Protein AF-A0A7X7RGG4-F1 (afdb_monomer_lite)

Sequence (177 aa):
MDKAPSVPGIPAAAGPAEAGAVSAPPFPAIPRRHDVYRDVQARLGDWREVEQPVPEADTRGQAERCMGCGLPFCHAHGCPLGNLIPDTNRCLREGRWREALDLLLSTNNFPEFTGRICPAPCESSCVLGLVREPVTIRNHERAIIEHGFAQGWVQPRPPARRLPGRVAVIGSGPAGL

Foldseek 3Di:
DDDDDDDDDDDDDDDDDDDDDPPDPPADPPDDDAWDFDDPVVCVVDDDDGTDADDLVVLLVLLSRQPLDPDQQLQPPQDPQSQPQSVLSVCSNVVVLLVSLVSRVVRDVCLCVCLRPPPRSSQVRGPVVVPHRGRSSSSSSNSSVVVCVVVVVDDDDDDPDDDPDDDDFDDDPPVRD

Secondary structure (DSSP, 8-state):
---PPPPPPP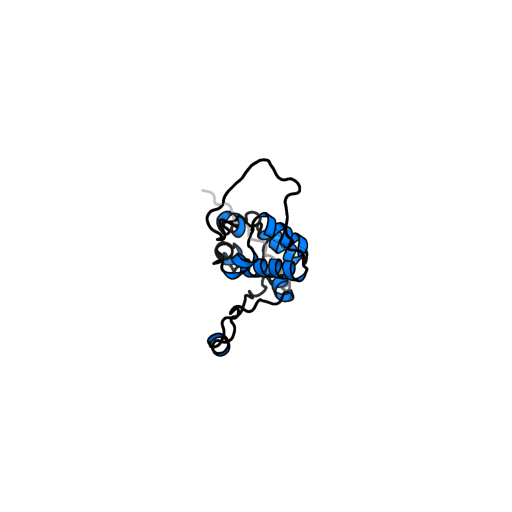PPP---------PPPSS--PPP---EEPPHHHHTS--S-SEEPPPHHHHHHHHTT----SS-HIIIII-TT---HHHHHHHHHTT-HHHHHHHHHTT-S-HHHHHHH---HHHHT-GGGGTS----HHHHHHHHHHHHHHTT-------SS--S--------STTT-

Structure (mmCIF, N/CA/C/O backbone):
data_AF-A0A7X7RGG4-F1
#
_entry.id   AF-A0A7X7RGG4-F1
#
loop_
_atom_site.group_PDB
_atom_site.id
_atom_site.type_symbol
_atom_site.label_atom_id
_atom_site.label_alt_id
_atom_site.label_comp_id
_atom_site.label_asym_id
_atom_site.label_entity_id
_atom_site.label_seq_id
_atom_site.pdbx_PDB_ins_code
_atom_site.Cartn_x
_atom_site.Cartn_y
_atom_site.Cartn_z
_atom_site.occupancy
_atom_site.B_iso_or_equiv
_atom_site.auth_seq_id
_atom_site.auth_comp_id
_atom_site.auth_asym_id
_atom_site.auth_atom_id
_atom_site.pdbx_PDB_model_num
ATOM 1 N N . MET A 1 1 ? 75.999 12.488 6.590 1.00 45.28 1 MET A N 1
ATOM 2 C CA . MET A 1 1 ? 75.179 12.372 5.360 1.00 45.28 1 MET A CA 1
ATOM 3 C C . MET A 1 1 ? 75.445 10.972 4.857 1.00 45.28 1 MET A C 1
ATOM 5 O O . MET A 1 1 ? 76.283 10.788 3.990 1.00 45.28 1 MET A O 1
ATOM 9 N N . ASP A 1 2 ? 74.794 9.988 5.469 1.00 40.03 2 ASP A N 1
ATOM 10 C CA . ASP A 1 2 ? 75.128 8.581 5.263 1.00 40.03 2 ASP A CA 1
ATOM 11 C C . ASP A 1 2 ? 73.874 7.868 4.775 1.00 40.03 2 ASP A C 1
ATOM 13 O O . ASP A 1 2 ? 72.875 7.741 5.482 1.00 40.03 2 ASP A O 1
ATOM 17 N N . LYS A 1 3 ? 73.904 7.517 3.489 1.00 42.91 3 LYS A N 1
ATOM 18 C CA . LYS A 1 3 ? 72.836 6.835 2.762 1.00 42.91 3 LYS A CA 1
ATOM 19 C C . LYS A 1 3 ? 72.960 5.340 3.068 1.00 42.91 3 LYS A C 1
ATOM 21 O O . LYS A 1 3 ? 73.959 4.727 2.704 1.00 42.91 3 LYS A O 1
ATOM 26 N N . ALA A 1 4 ? 71.963 4.764 3.736 1.00 48.47 4 ALA A N 1
ATOM 27 C CA . ALA A 1 4 ? 71.877 3.320 3.935 1.00 48.47 4 ALA A CA 1
ATOM 28 C C . ALA A 1 4 ? 71.756 2.582 2.578 1.00 48.47 4 ALA A C 1
ATOM 30 O O . ALA A 1 4 ? 71.122 3.111 1.656 1.00 48.47 4 ALA A O 1
ATOM 31 N N . PRO A 1 5 ? 72.352 1.384 2.427 1.00 48.31 5 PRO A N 1
ATOM 32 C CA . PRO A 1 5 ? 72.308 0.624 1.184 1.00 48.31 5 PRO A CA 1
ATOM 33 C C . PRO A 1 5 ? 70.927 -0.011 0.962 1.00 48.31 5 PRO A C 1
ATOM 35 O O . PRO A 1 5 ? 70.244 -0.421 1.899 1.00 48.31 5 PRO A O 1
ATOM 38 N N . SER A 1 6 ? 70.521 -0.079 -0.305 1.00 49.50 6 SER A N 1
ATOM 39 C CA . SER A 1 6 ? 69.259 -0.670 -0.753 1.00 49.50 6 SER A CA 1
ATOM 40 C C . SER A 1 6 ? 69.356 -2.198 -0.781 1.00 49.50 6 SER A C 1
ATOM 42 O O . SER A 1 6 ? 70.299 -2.761 -1.333 1.00 49.50 6 SER A O 1
ATOM 44 N N . VAL A 1 7 ? 68.377 -2.873 -0.175 1.00 47.44 7 VAL A N 1
ATOM 45 C CA . VAL A 1 7 ? 68.259 -4.338 -0.207 1.00 47.44 7 VAL A CA 1
ATOM 46 C C . VAL A 1 7 ? 67.452 -4.738 -1.453 1.00 47.44 7 VAL A C 1
ATOM 48 O O . VAL A 1 7 ? 66.367 -4.189 -1.656 1.00 47.44 7 VAL A O 1
ATOM 51 N N . PRO A 1 8 ? 67.940 -5.664 -2.299 1.00 45.56 8 PRO A N 1
ATOM 52 C CA . PRO A 1 8 ? 67.208 -6.131 -3.474 1.00 45.56 8 PRO A CA 1
ATOM 53 C C . PRO A 1 8 ? 66.015 -7.018 -3.082 1.00 45.56 8 PRO A C 1
ATOM 55 O O . PRO A 1 8 ? 66.118 -7.882 -2.212 1.00 45.56 8 PRO A O 1
ATOM 58 N N . GLY A 1 9 ? 64.871 -6.777 -3.729 1.00 42.62 9 GLY A N 1
ATOM 59 C CA . GLY A 1 9 ? 63.602 -7.458 -3.469 1.00 42.62 9 GLY A CA 1
ATOM 60 C C . GLY A 1 9 ? 63.585 -8.923 -3.913 1.00 42.62 9 GLY A C 1
ATOM 61 O O . GLY A 1 9 ? 64.138 -9.287 -4.949 1.00 42.62 9 GLY A O 1
ATOM 62 N N . ILE A 1 10 ? 62.909 -9.755 -3.121 1.00 42.53 10 ILE A N 1
ATOM 63 C CA . ILE A 1 10 ? 62.609 -11.160 -3.423 1.00 42.53 10 ILE A CA 1
ATOM 64 C C . ILE A 1 10 ? 61.542 -11.199 -4.535 1.00 42.53 10 ILE A C 1
ATOM 66 O O . ILE A 1 10 ? 60.529 -10.505 -4.406 1.00 42.53 10 ILE A O 1
ATOM 70 N N . PRO A 1 11 ? 61.711 -11.984 -5.616 1.00 41.66 11 PRO A N 1
ATOM 71 C CA . PRO A 1 11 ? 60.698 -12.083 -6.657 1.00 41.66 11 PRO A CA 1
ATOM 72 C C . PRO A 1 11 ? 59.486 -12.865 -6.137 1.00 41.66 11 PRO A C 1
ATOM 74 O O . PRO A 1 11 ? 59.622 -13.965 -5.600 1.00 41.66 11 PRO A O 1
ATOM 77 N N . ALA A 1 12 ? 58.290 -12.300 -6.304 1.00 42.16 12 ALA A N 1
ATOM 78 C CA . ALA A 1 12 ? 57.042 -12.991 -6.009 1.00 42.16 12 ALA A CA 1
ATOM 79 C C . ALA A 1 12 ? 56.820 -14.116 -7.033 1.00 42.16 12 ALA A C 1
ATOM 81 O O . ALA A 1 12 ? 56.790 -13.876 -8.240 1.00 42.16 12 ALA A O 1
ATOM 82 N N . ALA A 1 13 ? 56.671 -15.347 -6.544 1.00 38.91 13 ALA A N 1
ATOM 83 C CA . ALA A 1 13 ? 56.277 -16.489 -7.3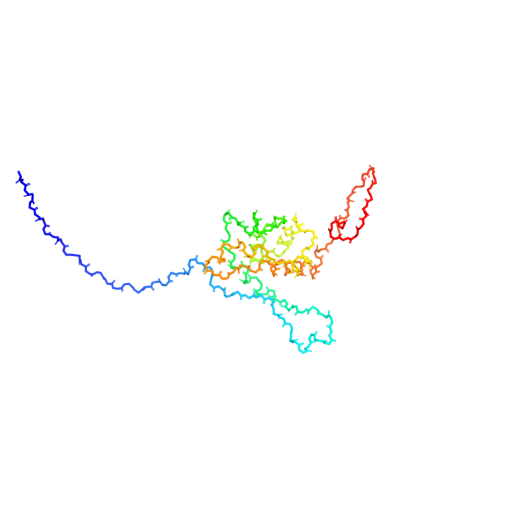55 1.00 38.91 13 ALA A CA 1
ATOM 84 C C . ALA A 1 13 ? 54.842 -16.296 -7.873 1.00 38.91 13 ALA A C 1
ATOM 86 O O . ALA A 1 13 ? 53.929 -15.996 -7.104 1.00 38.91 13 ALA A O 1
ATOM 87 N N . ALA A 1 14 ? 54.648 -16.478 -9.179 1.00 41.28 14 ALA A N 1
ATOM 88 C CA . ALA A 1 14 ? 53.334 -16.482 -9.807 1.00 41.28 14 ALA A CA 1
ATOM 89 C C . ALA A 1 14 ? 52.549 -17.735 -9.375 1.00 41.28 14 ALA A C 1
ATOM 91 O O . ALA A 1 14 ? 52.935 -18.858 -9.702 1.00 41.28 14 ALA A O 1
ATOM 92 N N . GLY A 1 15 ? 51.463 -17.530 -8.626 1.00 36.69 15 GLY A N 1
ATOM 93 C CA . GLY A 1 15 ? 50.464 -18.557 -8.322 1.00 36.69 15 GLY A CA 1
ATOM 94 C C . GLY A 1 15 ? 49.488 -18.765 -9.490 1.00 36.69 15 GLY A C 1
ATOM 95 O O . GLY A 1 15 ? 49.320 -17.860 -10.311 1.00 36.69 15 GLY A O 1
ATOM 96 N N . PRO A 1 16 ? 48.866 -19.951 -9.599 1.00 38.19 16 PRO A N 1
ATOM 97 C CA . PRO A 1 16 ? 48.047 -20.323 -10.745 1.00 38.19 16 PRO A CA 1
ATOM 98 C C . PRO A 1 16 ? 46.745 -19.515 -10.786 1.00 38.19 16 PRO A C 1
ATOM 100 O O . PRO A 1 16 ? 46.188 -19.148 -9.754 1.00 38.19 16 PRO A O 1
ATOM 103 N N . ALA A 1 17 ? 46.268 -19.249 -12.001 1.00 48.03 17 ALA A N 1
ATOM 104 C CA . ALA A 1 17 ? 45.019 -18.551 -12.266 1.00 48.03 17 ALA A CA 1
ATOM 105 C C . ALA A 1 17 ? 43.828 -19.308 -11.654 1.00 48.03 17 ALA A C 1
ATOM 107 O O . ALA A 1 17 ? 43.420 -20.353 -12.163 1.00 48.03 17 ALA A O 1
ATOM 108 N N . GLU A 1 18 ? 43.260 -18.771 -10.575 1.00 36.91 18 GLU A N 1
ATOM 109 C CA . GLU A 1 18 ? 41.979 -19.235 -10.054 1.00 36.91 18 GLU A CA 1
ATOM 110 C C . GLU A 1 18 ? 40.853 -18.705 -10.945 1.00 36.91 18 GLU A C 1
ATOM 112 O O . GLU A 1 18 ? 40.712 -17.502 -11.178 1.00 36.91 18 GLU A O 1
ATOM 117 N N . ALA A 1 19 ? 40.063 -19.634 -11.481 1.00 40.78 19 ALA A N 1
ATOM 118 C CA . ALA A 1 19 ? 38.840 -19.345 -12.205 1.00 40.78 19 ALA A CA 1
ATOM 119 C C . ALA A 1 19 ? 37.926 -18.483 -11.322 1.00 40.78 19 ALA A C 1
ATOM 121 O O . ALA A 1 19 ? 37.485 -18.916 -10.258 1.00 40.78 19 ALA A O 1
ATOM 122 N N . GLY A 1 20 ? 37.679 -17.247 -11.761 1.00 34.94 20 GLY A N 1
ATOM 123 C CA . GLY A 1 20 ? 36.928 -16.251 -11.010 1.00 34.94 20 GLY A CA 1
ATOM 124 C C . GLY A 1 20 ? 35.544 -16.758 -10.619 1.00 34.94 20 GLY A C 1
ATOM 125 O O . GLY A 1 20 ? 34.665 -16.921 -11.465 1.00 34.94 20 GLY A O 1
ATOM 126 N N . ALA A 1 21 ? 35.343 -16.960 -9.319 1.00 44.72 21 ALA A N 1
ATOM 127 C CA . ALA A 1 21 ? 34.019 -17.020 -8.735 1.00 44.72 21 ALA A CA 1
ATOM 128 C C . ALA A 1 21 ? 33.321 -15.691 -9.045 1.00 44.72 21 ALA A C 1
ATOM 130 O O . ALA A 1 21 ? 33.711 -14.640 -8.533 1.00 44.72 21 ALA A O 1
ATOM 131 N N . VAL A 1 22 ? 32.306 -15.716 -9.909 1.00 47.69 22 VAL A N 1
ATOM 132 C CA . VAL A 1 22 ? 31.427 -14.562 -10.097 1.00 47.69 22 VAL A CA 1
ATOM 133 C C . VAL A 1 22 ? 30.660 -14.399 -8.789 1.00 47.69 22 VAL A C 1
ATOM 135 O O . VAL A 1 22 ? 29.683 -15.102 -8.536 1.00 47.69 22 VAL A O 1
ATOM 138 N N . SER A 1 23 ? 31.159 -13.524 -7.916 1.00 51.56 23 SER A N 1
ATOM 139 C CA . SER A 1 23 ? 30.492 -13.157 -6.672 1.00 51.56 23 SER A CA 1
ATOM 140 C C . SER A 1 23 ? 29.061 -12.741 -6.996 1.00 51.56 23 SER A C 1
ATOM 142 O O . SER A 1 23 ? 28.858 -11.895 -7.874 1.00 51.56 23 SER A O 1
ATOM 144 N N . ALA A 1 24 ? 28.081 -13.324 -6.300 1.00 52.19 24 ALA A N 1
ATOM 145 C CA . ALA A 1 24 ? 26.694 -12.889 -6.390 1.00 52.19 24 ALA A CA 1
ATOM 146 C C . ALA A 1 24 ? 26.634 -11.353 -6.278 1.00 52.19 24 ALA A C 1
ATOM 148 O O . ALA A 1 24 ? 27.380 -10.774 -5.480 1.00 52.19 24 ALA A O 1
ATOM 149 N N . PRO A 1 25 ? 25.813 -10.676 -7.099 1.00 56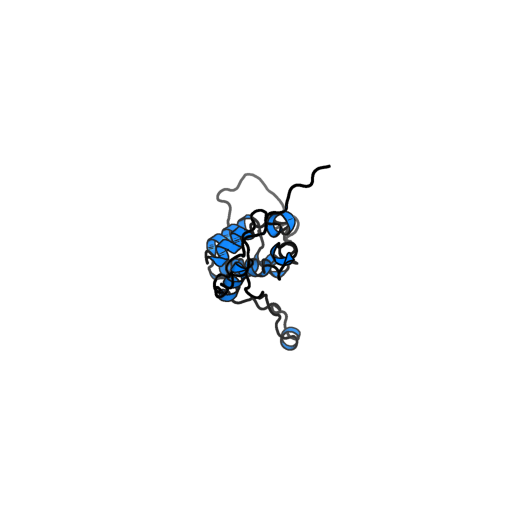.31 25 PRO A N 1
ATOM 150 C CA . PRO A 1 25 ? 25.807 -9.225 -7.128 1.00 56.31 25 PRO A CA 1
ATOM 151 C C . PRO A 1 25 ? 25.492 -8.684 -5.726 1.00 56.31 25 PRO A C 1
ATOM 153 O O . PRO A 1 25 ? 24.619 -9.229 -5.049 1.00 56.31 25 PRO A O 1
ATOM 156 N N . PRO A 1 26 ? 26.144 -7.591 -5.291 1.00 67.00 26 PRO A N 1
ATOM 157 C CA . PRO A 1 26 ? 25.953 -7.027 -3.951 1.00 67.00 26 PRO A CA 1
ATOM 158 C C . PRO A 1 26 ? 24.521 -6.526 -3.701 1.00 67.00 26 PRO A C 1
ATOM 160 O O . PRO A 1 26 ? 24.162 -6.210 -2.571 1.00 67.00 26 PRO A O 1
ATOM 163 N N . PHE A 1 27 ? 23.697 -6.464 -4.753 1.00 72.88 27 PHE A N 1
ATOM 164 C CA . PHE A 1 27 ? 22.314 -6.011 -4.724 1.00 72.88 27 PHE A CA 1
ATOM 165 C C . PHE A 1 27 ? 21.414 -6.967 -5.515 1.00 72.88 27 PHE A C 1
ATOM 167 O O . PHE A 1 27 ? 21.875 -7.541 -6.509 1.00 72.88 27 PHE A O 1
ATOM 174 N N . PRO A 1 28 ? 20.121 -7.081 -5.153 1.00 78.19 28 PRO A N 1
ATOM 175 C CA . PRO A 1 28 ? 19.157 -7.879 -5.903 1.00 78.19 28 PRO A CA 1
ATOM 176 C C . PRO A 1 28 ? 19.139 -7.515 -7.395 1.00 78.19 28 PRO A C 1
ATOM 178 O O . PRO A 1 28 ? 19.019 -6.345 -7.766 1.00 78.19 28 PRO A O 1
ATOM 181 N N . ALA A 1 29 ? 19.258 -8.528 -8.257 1.00 81.44 29 ALA A N 1
ATOM 182 C CA . ALA A 1 29 ? 19.338 -8.367 -9.714 1.00 81.44 29 ALA A CA 1
ATOM 183 C C . ALA A 1 29 ? 18.017 -8.660 -10.450 1.00 81.44 29 ALA A C 1
ATOM 185 O O . ALA A 1 29 ? 17.965 -8.592 -11.675 1.00 81.44 29 ALA A O 1
ATOM 186 N N . ILE A 1 30 ? 16.950 -8.977 -9.714 1.00 89.50 30 ILE A N 1
ATOM 187 C CA . ILE A 1 30 ? 15.624 -9.298 -10.258 1.00 89.50 30 ILE A CA 1
ATOM 188 C C . ILE A 1 30 ? 15.099 -8.078 -11.026 1.00 89.50 30 ILE A C 1
ATOM 190 O O . ILE A 1 30 ? 14.994 -7.027 -10.404 1.00 89.50 30 ILE A O 1
ATOM 194 N N . PRO A 1 31 ? 14.761 -8.153 -12.325 1.00 91.69 31 PRO A N 1
ATOM 195 C CA . PRO A 1 31 ? 14.223 -7.006 -13.058 1.00 91.69 31 PRO A CA 1
ATOM 196 C C . PRO A 1 31 ? 12.940 -6.461 -12.418 1.00 91.69 31 PRO A C 1
ATOM 198 O O . PRO A 1 31 ? 12.100 -7.242 -11.954 1.00 91.69 31 PRO A O 1
ATOM 201 N N . ARG A 1 32 ? 12.776 -5.131 -12.390 1.00 94.00 32 ARG A N 1
ATOM 202 C CA . ARG A 1 32 ? 11.560 -4.513 -11.849 1.00 94.00 32 ARG A CA 1
ATOM 203 C C . ARG A 1 32 ? 10.379 -4.841 -12.757 1.00 94.00 32 ARG A C 1
ATOM 205 O O . ARG A 1 32 ? 10.429 -4.609 -13.962 1.00 94.00 32 ARG A O 1
ATOM 212 N N . ARG A 1 33 ? 9.301 -5.352 -12.172 1.00 93.12 33 ARG A N 1
ATOM 213 C CA . ARG A 1 33 ? 8.007 -5.536 -12.836 1.00 93.12 33 ARG A CA 1
ATOM 214 C C . ARG A 1 33 ? 6.955 -4.775 -12.056 1.00 93.12 33 ARG A C 1
ATOM 216 O O . ARG A 1 33 ? 6.869 -4.920 -10.845 1.00 93.12 33 ARG A O 1
ATOM 223 N N . HIS A 1 34 ? 6.181 -3.971 -12.762 1.00 90.38 34 HIS A N 1
ATOM 224 C CA . HIS A 1 34 ? 5.090 -3.178 -12.218 1.00 90.38 34 HIS A CA 1
ATOM 225 C C . HIS A 1 34 ? 3.868 -3.356 -13.114 1.00 90.38 34 HIS A C 1
ATOM 227 O O . HIS A 1 34 ? 3.945 -4.009 -14.158 1.00 90.38 34 HIS A O 1
ATOM 233 N N . ASP A 1 35 ? 2.748 -2.795 -12.684 1.00 91.00 35 ASP A N 1
ATOM 234 C CA . ASP A 1 35 ? 1.506 -2.882 -13.440 1.00 91.00 35 ASP A CA 1
ATOM 235 C C . ASP A 1 35 ? 1.656 -2.325 -14.841 1.00 91.00 35 ASP A C 1
ATOM 237 O O . ASP A 1 35 ? 2.282 -1.287 -15.060 1.00 91.00 35 ASP A O 1
ATOM 241 N N . VAL A 1 36 ? 1.009 -3.000 -15.778 1.00 93.12 36 VAL A N 1
ATOM 242 C CA . VAL A 1 36 ? 0.953 -2.569 -17.168 1.00 93.12 36 VAL A CA 1
ATOM 243 C C . VAL A 1 36 ? -0.419 -1.998 -17.458 1.00 93.12 36 VAL A C 1
ATOM 245 O O . VAL A 1 36 ? -1.425 -2.433 -16.904 1.00 93.12 36 VAL A O 1
ATOM 248 N N . TYR A 1 37 ? -0.490 -1.003 -18.327 1.00 95.12 37 TYR A N 1
ATOM 249 C CA . TYR A 1 37 ? -1.778 -0.436 -18.697 1.00 95.12 37 TYR A CA 1
ATOM 250 C C . TYR A 1 37 ? -2.486 -1.324 -19.721 1.00 95.12 37 TYR A C 1
ATOM 252 O O . TYR A 1 37 ? -1.854 -1.900 -20.606 1.00 95.12 37 TYR A O 1
ATOM 260 N N . ARG A 1 38 ? -3.820 -1.403 -19.627 1.00 95.19 38 ARG A N 1
ATOM 261 C CA . ARG A 1 38 ? -4.665 -1.930 -20.706 1.00 95.19 38 ARG A CA 1
ATOM 262 C C . ARG A 1 38 ? -4.397 -1.179 -22.010 1.00 95.19 38 ARG A C 1
ATOM 264 O O . ARG A 1 38 ? -4.069 0.010 -21.994 1.00 95.19 38 ARG A O 1
ATOM 271 N N . ASP A 1 39 ? -4.578 -1.895 -23.120 1.00 95.38 39 ASP A N 1
ATOM 272 C CA . ASP A 1 39 ? -4.450 -1.341 -24.465 1.00 95.38 39 ASP A CA 1
ATOM 273 C C . ASP A 1 39 ? -5.275 -0.054 -24.617 1.00 95.38 39 ASP A C 1
ATOM 275 O O . ASP A 1 39 ? -6.386 0.066 -24.088 1.00 95.38 39 ASP A O 1
ATOM 279 N N . VAL A 1 40 ? -4.712 0.919 -25.337 1.00 96.25 40 VAL A N 1
ATOM 280 C CA . VAL A 1 40 ? -5.318 2.244 -25.481 1.00 96.25 40 VAL A CA 1
ATOM 281 C C . VAL A 1 40 ? -6.681 2.150 -26.160 1.00 96.25 40 VAL A C 1
ATOM 283 O O . VAL A 1 40 ? -7.619 2.778 -25.683 1.00 96.25 40 VAL A O 1
ATOM 286 N N . GLN A 1 41 ? -6.821 1.354 -27.222 1.00 96.75 41 GLN A N 1
ATOM 287 C CA . GLN A 1 41 ? -8.093 1.227 -27.936 1.00 96.75 41 GLN A CA 1
ATOM 288 C C . GLN A 1 41 ? -9.142 0.532 -27.068 1.00 96.75 41 GLN A C 1
ATOM 290 O O . GLN A 1 41 ? -10.298 0.950 -27.044 1.00 96.75 41 GLN A O 1
ATOM 295 N N . ALA A 1 42 ? -8.730 -0.467 -26.284 1.00 92.94 42 ALA A N 1
ATOM 296 C CA . ALA A 1 42 ? -9.625 -1.157 -25.360 1.00 92.94 42 ALA A CA 1
ATOM 297 C C . ALA A 1 42 ? -10.156 -0.246 -24.235 1.00 92.94 42 ALA A C 1
ATOM 299 O O . ALA A 1 42 ? -11.314 -0.372 -23.847 1.00 92.94 42 ALA A O 1
ATOM 300 N N . ARG A 1 43 ? -9.338 0.681 -23.710 1.00 95.69 43 ARG A N 1
ATOM 301 C CA . ARG A 1 43 ? -9.719 1.551 -22.575 1.00 95.69 43 ARG A CA 1
ATOM 302 C C . ARG A 1 43 ? -10.437 2.849 -22.963 1.00 95.69 43 ARG A C 1
ATOM 304 O O . ARG A 1 43 ? -10.841 3.587 -22.075 1.00 95.69 43 ARG A O 1
ATOM 311 N N . LEU A 1 44 ? -10.585 3.154 -24.256 1.00 96.69 44 LEU A N 1
ATOM 312 C CA . LEU A 1 44 ? -11.336 4.335 -24.715 1.00 96.69 44 LEU A CA 1
ATOM 313 C C . LEU A 1 44 ? -12.860 4.132 -24.670 1.00 96.69 44 LEU A C 1
ATOM 315 O O . LEU A 1 44 ? -13.602 5.110 -24.659 1.00 96.69 44 LEU A O 1
ATOM 319 N N . GLY A 1 45 ? -13.326 2.880 -24.660 1.00 95.81 45 GLY A N 1
ATOM 320 C CA . GLY A 1 45 ? -14.751 2.537 -24.704 1.00 95.81 45 GLY A CA 1
ATOM 321 C C . GLY A 1 45 ? -15.382 2.180 -23.356 1.00 95.81 45 GLY A C 1
ATOM 322 O O . GLY A 1 45 ? -16.569 1.860 -23.321 1.00 95.81 45 GLY A O 1
ATOM 323 N N . ASP A 1 46 ? -14.621 2.183 -22.258 1.00 96.69 46 ASP A N 1
ATOM 324 C CA . ASP A 1 46 ? -15.115 1.809 -20.931 1.00 96.69 46 ASP A CA 1
ATOM 325 C C . ASP A 1 46 ? -14.424 2.593 -19.798 1.00 96.69 46 ASP A C 1
ATOM 327 O O . ASP A 1 46 ? -13.454 3.313 -20.018 1.00 96.69 46 ASP A O 1
ATOM 331 N N . TRP A 1 47 ? -14.937 2.441 -18.573 1.00 95.88 47 TRP A N 1
ATOM 332 C CA . TRP A 1 47 ? -14.400 3.066 -17.353 1.00 95.88 47 TRP A CA 1
ATOM 333 C C . TRP A 1 47 ? -13.789 2.050 -16.378 1.00 95.88 47 TRP A C 1
ATOM 335 O O . TRP A 1 47 ? -13.718 2.295 -15.175 1.00 95.88 47 TRP A O 1
ATOM 345 N N . ARG A 1 48 ? -13.409 0.864 -16.863 1.00 95.56 48 ARG A N 1
ATOM 346 C CA . ARG A 1 48 ? -12.793 -0.173 -16.024 1.00 95.56 48 ARG A CA 1
ATOM 347 C C . ARG A 1 48 ? -11.362 0.225 -15.664 1.00 95.56 48 ARG A C 1
ATOM 349 O O . ARG A 1 48 ? -10.728 1.014 -16.368 1.00 95.56 48 ARG A O 1
ATOM 356 N N . GLU A 1 49 ? -10.833 -0.366 -14.595 1.00 94.12 49 GLU A N 1
ATOM 357 C CA . GLU A 1 49 ? -9.468 -0.102 -14.128 1.00 94.12 49 GLU A CA 1
ATOM 358 C C . GLU A 1 49 ? -8.450 -0.242 -15.272 1.00 94.12 49 GLU A C 1
ATOM 360 O O . GLU A 1 49 ? -8.491 -1.181 -16.071 1.00 94.12 49 GLU A O 1
ATOM 365 N N . VAL A 1 50 ? -7.586 0.762 -15.417 1.00 95.44 50 VAL A N 1
ATOM 366 C CA . VAL A 1 50 ? -6.619 0.843 -16.521 1.00 95.44 50 VAL A CA 1
ATOM 367 C C . VAL A 1 50 ? -5.359 0.047 -16.203 1.00 95.44 50 VAL A C 1
ATOM 369 O O . VAL A 1 50 ? -4.776 -0.544 -17.109 1.00 95.44 50 VAL A O 1
ATOM 372 N N . GLU A 1 51 ? -4.945 0.032 -14.938 1.00 93.31 51 GLU A N 1
ATOM 373 C CA . GLU A 1 51 ? -3.806 -0.749 -14.466 1.00 93.31 51 GLU A CA 1
ATOM 374 C C . GLU A 1 51 ? -4.168 -2.233 -14.411 1.00 93.31 51 GLU A C 1
ATOM 376 O O . GLU A 1 51 ? -5.175 -2.620 -13.824 1.00 93.31 51 GLU A O 1
ATOM 381 N N . GLN A 1 52 ? -3.336 -3.070 -15.022 1.00 91.50 52 GLN A N 1
ATOM 382 C CA . GLN A 1 52 ? -3.400 -4.514 -14.872 1.00 91.50 52 GLN A CA 1
ATOM 383 C C . GLN A 1 52 ? -2.394 -4.931 -13.800 1.00 91.50 52 GLN A C 1
ATOM 385 O O . GLN A 1 52 ? -1.193 -4.690 -13.982 1.00 91.50 52 GLN A O 1
ATOM 390 N N . PRO A 1 53 ? -2.855 -5.542 -12.695 1.00 88.69 53 PRO A N 1
ATOM 391 C CA . PRO A 1 53 ? -1.974 -5.943 -11.618 1.00 88.69 53 PRO A CA 1
ATOM 392 C C . PRO A 1 53 ? -0.967 -6.999 -12.064 1.00 88.69 53 PRO A C 1
ATOM 394 O O . PRO A 1 53 ? -1.305 -7.943 -12.779 1.00 88.69 53 PRO A O 1
ATOM 397 N N . VAL A 1 54 ? 0.267 -6.868 -11.575 1.00 86.75 54 VAL A N 1
ATOM 398 C CA . VAL A 1 54 ? 1.261 -7.945 -11.649 1.00 86.75 54 VAL A CA 1
ATOM 399 C C . VAL A 1 54 ? 0.701 -9.203 -10.958 1.00 86.75 54 VAL A C 1
ATOM 401 O O . VAL A 1 54 ? 0.200 -9.095 -9.833 1.00 86.75 54 VAL A O 1
ATOM 404 N N . PRO A 1 55 ? 0.779 -10.398 -11.580 1.00 85.06 55 PRO A N 1
ATOM 405 C CA . PRO A 1 55 ? 0.307 -11.637 -10.961 1.00 85.06 55 PRO A CA 1
ATOM 406 C C . PRO A 1 55 ? 0.940 -11.884 -9.584 1.00 85.06 55 PRO A C 1
ATOM 408 O O . PRO A 1 55 ? 2.109 -11.569 -9.370 1.00 85.06 55 PRO A O 1
ATOM 411 N N . GLU A 1 56 ? 0.210 -12.498 -8.646 1.00 78.62 56 GLU A N 1
ATOM 412 C CA . GLU A 1 56 ? 0.691 -12.705 -7.265 1.00 78.62 56 GLU A CA 1
ATOM 413 C C . GLU A 1 56 ? 2.056 -13.408 -7.179 1.00 78.62 56 GLU A C 1
ATOM 415 O O . GLU A 1 56 ? 2.902 -13.025 -6.367 1.00 78.62 56 GLU A O 1
ATOM 420 N N . ALA A 1 57 ? 2.285 -14.415 -8.030 1.00 76.19 57 ALA A N 1
ATOM 421 C CA . ALA A 1 57 ? 3.551 -15.145 -8.090 1.00 76.19 57 ALA A CA 1
ATOM 422 C C . ALA A 1 57 ? 4.733 -14.217 -8.418 1.00 76.19 57 ALA A C 1
ATOM 424 O O . ALA A 1 57 ? 5.786 -14.299 -7.783 1.00 76.19 57 ALA A O 1
ATOM 425 N N . ASP A 1 58 ? 4.526 -13.285 -9.346 1.00 85.06 58 ASP A N 1
ATOM 426 C CA . ASP A 1 58 ? 5.521 -12.290 -9.733 1.00 85.06 58 ASP A CA 1
ATOM 427 C C . ASP A 1 58 ? 5.685 -11.223 -8.640 1.00 85.06 58 ASP A C 1
ATOM 429 O O . ASP A 1 58 ? 6.804 -10.789 -8.368 1.00 85.06 58 ASP A O 1
ATOM 433 N N . THR A 1 59 ? 4.601 -10.845 -7.952 1.00 89.06 59 THR A N 1
ATOM 434 C CA . THR A 1 59 ? 4.628 -9.864 -6.853 1.00 89.06 59 THR A CA 1
ATOM 435 C C . THR A 1 59 ? 5.475 -10.338 -5.669 1.00 89.06 59 THR A C 1
ATOM 437 O O . THR A 1 59 ? 6.255 -9.560 -5.116 1.00 89.06 59 THR A O 1
ATOM 440 N N . ARG A 1 60 ? 5.414 -11.628 -5.312 1.00 91.88 60 ARG A N 1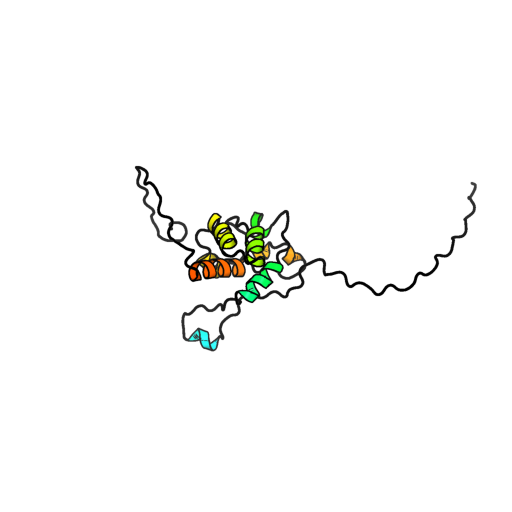
ATOM 441 C CA . ARG A 1 60 ? 6.319 -12.202 -4.298 1.00 91.88 60 ARG A CA 1
ATOM 442 C C . ARG A 1 60 ? 7.785 -12.128 -4.726 1.00 91.88 60 ARG A C 1
ATOM 444 O O . ARG A 1 60 ? 8.631 -11.762 -3.914 1.00 91.88 60 ARG A O 1
ATOM 451 N N . GLY A 1 61 ? 8.072 -12.406 -5.998 1.00 91.88 61 GLY A N 1
ATOM 452 C CA . GLY A 1 61 ? 9.412 -12.242 -6.565 1.00 91.88 61 GLY A CA 1
ATOM 453 C C . GLY A 1 61 ? 9.887 -10.784 -6.551 1.00 91.88 61 GLY A C 1
ATOM 454 O O . GLY A 1 61 ? 11.050 -10.510 -6.275 1.00 91.88 61 GLY A O 1
ATOM 455 N N . GLN A 1 62 ? 8.994 -9.813 -6.765 1.00 94.88 62 GLN A N 1
ATOM 456 C CA . GLN A 1 62 ? 9.348 -8.393 -6.648 1.00 94.88 62 GLN A CA 1
ATOM 457 C C . GLN A 1 62 ? 9.694 -7.986 -5.206 1.00 94.88 62 GLN A C 1
ATOM 459 O O . GLN A 1 62 ? 10.573 -7.142 -5.006 1.00 94.88 62 GLN A O 1
ATOM 464 N N . ALA A 1 63 ? 9.100 -8.624 -4.192 1.00 95.00 63 ALA A N 1
ATOM 465 C CA . ALA A 1 63 ? 9.434 -8.378 -2.788 1.00 95.00 63 ALA A CA 1
ATOM 466 C C . ALA A 1 63 ? 10.882 -8.761 -2.425 1.00 95.00 63 ALA A C 1
ATOM 468 O O . ALA A 1 63 ? 11.473 -8.135 -1.542 1.00 95.00 63 ALA A O 1
ATOM 469 N N . GLU A 1 64 ? 11.504 -9.699 -3.148 1.00 93.81 64 GLU A N 1
ATOM 470 C CA . GLU A 1 64 ? 12.923 -10.068 -2.989 1.00 93.81 64 GLU A CA 1
ATOM 471 C C . GLU A 1 64 ? 13.898 -8.946 -3.371 1.00 93.81 64 GLU A C 1
ATOM 473 O O . GLU A 1 64 ? 15.064 -8.974 -2.980 1.00 93.81 64 GLU A O 1
ATOM 478 N N . ARG A 1 65 ? 13.429 -7.913 -4.082 1.00 95.06 65 ARG A N 1
ATOM 479 C CA . ARG A 1 65 ? 14.225 -6.709 -4.361 1.00 95.06 65 ARG A CA 1
ATOM 480 C C . ARG A 1 65 ? 14.457 -5.871 -3.103 1.00 95.06 65 ARG A C 1
ATOM 482 O O . ARG A 1 65 ? 15.357 -5.033 -3.081 1.00 95.06 65 ARG A O 1
ATOM 489 N N . CYS A 1 66 ? 13.655 -6.058 -2.054 1.00 95.56 66 CYS A N 1
ATOM 490 C CA . CYS A 1 66 ? 13.836 -5.339 -0.802 1.00 95.56 66 CYS A CA 1
ATOM 491 C C . CYS A 1 66 ? 15.129 -5.779 -0.104 1.00 95.56 66 CYS A C 1
ATOM 493 O O . CYS A 1 66 ? 15.298 -6.942 0.245 1.00 95.56 66 CYS A O 1
ATOM 495 N N . MET A 1 67 ? 16.024 -4.823 0.155 1.00 93.75 67 MET A N 1
ATOM 496 C CA . MET A 1 67 ? 17.315 -5.080 0.808 1.00 93.75 67 MET A CA 1
ATOM 497 C C . MET A 1 67 ? 17.216 -5.245 2.334 1.00 93.75 67 MET A C 1
ATOM 499 O O . MET A 1 67 ? 18.234 -5.479 2.975 1.00 93.75 67 MET A O 1
ATOM 503 N N . GLY A 1 68 ? 16.031 -5.064 2.933 1.00 92.62 68 GLY A N 1
ATOM 504 C CA . GLY A 1 68 ? 15.867 -5.115 4.391 1.00 92.62 68 GLY A CA 1
ATOM 505 C C . GLY A 1 68 ? 16.723 -4.076 5.128 1.00 92.62 68 GLY A C 1
ATOM 506 O O . GLY A 1 68 ? 17.420 -4.415 6.078 1.00 92.62 68 GLY A O 1
ATOM 507 N N . CYS A 1 69 ? 16.728 -2.824 4.655 1.00 93.38 69 CYS A N 1
ATOM 508 C CA . CYS A 1 69 ? 17.581 -1.758 5.189 1.00 93.38 69 CYS A CA 1
ATOM 509 C C . CYS A 1 69 ? 17.389 -1.562 6.704 1.00 93.38 69 CYS A C 1
ATOM 511 O O . CYS A 1 69 ? 16.257 -1.409 7.156 1.00 93.38 69 CYS A O 1
ATOM 513 N N . GLY A 1 70 ? 18.489 -1.462 7.462 1.00 88.75 70 GLY A N 1
ATOM 514 C CA . GLY A 1 70 ? 18.441 -1.178 8.905 1.00 88.75 70 GLY A CA 1
ATOM 515 C C . GLY A 1 70 ? 17.927 0.228 9.248 1.00 88.75 70 GLY A C 1
ATOM 516 O O . GLY A 1 70 ? 17.256 0.404 10.257 1.00 88.75 70 GLY A O 1
ATOM 517 N N . LEU A 1 71 ? 18.183 1.216 8.380 1.00 88.94 71 LEU A N 1
ATOM 518 C CA . LEU A 1 71 ? 17.579 2.554 8.429 1.00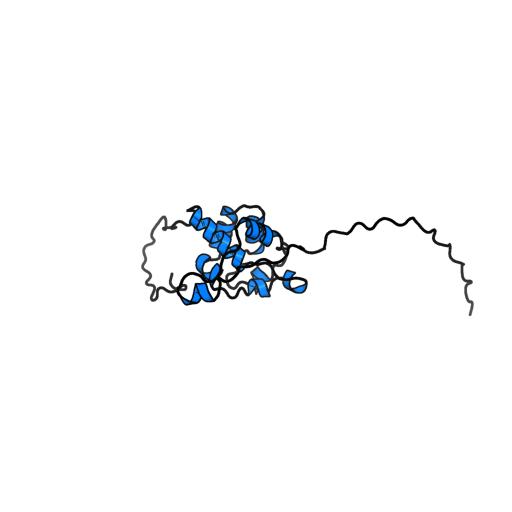 88.94 71 LEU A CA 1
ATOM 519 C C . LEU A 1 71 ? 16.741 2.777 7.157 1.00 88.94 71 LEU A C 1
ATOM 521 O O . LEU A 1 71 ? 17.256 3.264 6.146 1.00 88.94 71 LEU A O 1
ATOM 525 N N . PRO A 1 72 ? 15.467 2.348 7.145 1.00 93.75 72 PRO A N 1
ATOM 526 C CA . PRO A 1 72 ? 14.651 2.350 5.938 1.00 93.75 72 PRO A CA 1
ATOM 527 C C . PRO A 1 72 ? 14.070 3.738 5.632 1.00 93.75 72 PRO A C 1
ATOM 529 O O . PRO A 1 72 ? 13.020 4.119 6.149 1.00 93.75 72 PRO A O 1
ATOM 532 N N . PHE A 1 73 ? 14.702 4.469 4.708 1.00 96.31 73 PHE A N 1
ATOM 533 C CA . PHE A 1 73 ? 14.220 5.776 4.228 1.00 96.31 73 PHE A CA 1
ATOM 534 C C . PHE A 1 73 ? 12.800 5.724 3.649 1.00 96.31 73 PHE A C 1
ATOM 536 O O . PHE A 1 73 ? 12.031 6.666 3.823 1.00 96.31 73 PHE A O 1
ATOM 543 N N . CYS A 1 74 ? 12.419 4.615 3.008 1.00 96.75 74 CYS A N 1
ATOM 544 C CA . CYS A 1 74 ? 11.069 4.431 2.475 1.00 96.75 74 CYS A CA 1
ATOM 545 C C . CYS A 1 74 ? 9.983 4.501 3.563 1.00 96.75 74 CYS A C 1
ATOM 547 O O . CYS A 1 74 ? 8.928 5.074 3.312 1.00 96.75 74 CYS A O 1
ATOM 549 N N . HIS A 1 75 ? 10.254 3.967 4.757 1.00 93.94 75 HIS A N 1
ATOM 550 C CA . HIS A 1 75 ? 9.364 4.016 5.920 1.00 93.94 75 HIS A CA 1
ATOM 551 C C . HIS A 1 75 ? 9.486 5.354 6.659 1.00 93.94 75 HIS A C 1
ATOM 553 O O . HIS A 1 75 ? 8.481 6.014 6.887 1.00 93.94 75 HIS A O 1
ATOM 559 N N . ALA A 1 76 ? 10.714 5.766 6.992 1.00 91.50 76 ALA A N 1
ATOM 560 C CA . ALA A 1 76 ? 10.959 6.905 7.880 1.00 91.50 76 ALA A CA 1
ATOM 561 C C . ALA A 1 76 ? 10.715 8.277 7.225 1.00 91.50 76 ALA A C 1
ATOM 563 O O . ALA A 1 76 ? 10.377 9.237 7.912 1.00 91.50 76 ALA A O 1
ATOM 564 N N . HIS A 1 77 ? 10.909 8.382 5.907 1.00 93.31 77 HIS A N 1
ATOM 565 C CA . HIS A 1 77 ? 10.839 9.656 5.179 1.00 93.31 77 HIS A CA 1
ATOM 566 C C . HIS A 1 77 ? 9.983 9.597 3.914 1.00 93.31 77 HIS A C 1
ATOM 568 O O . HIS A 1 77 ? 9.489 10.622 3.456 1.00 93.31 77 HIS A O 1
ATOM 574 N N . GLY A 1 78 ? 9.832 8.416 3.316 1.00 96.69 78 GLY A N 1
ATOM 575 C CA . GLY A 1 78 ? 9.090 8.247 2.075 1.00 96.69 78 GLY A CA 1
ATOM 576 C C . GLY A 1 78 ? 7.584 8.133 2.279 1.00 96.69 78 GLY A C 1
ATOM 577 O O . GLY A 1 78 ? 6.827 8.756 1.547 1.00 96.69 78 GLY A O 1
ATOM 578 N N . CYS A 1 79 ? 7.132 7.333 3.244 1.00 97.50 79 CYS A N 1
ATOM 579 C CA . CYS A 1 79 ? 5.714 7.083 3.479 1.00 97.50 79 CYS A CA 1
ATOM 580 C C . CYS A 1 79 ? 5.146 8.056 4.527 1.00 97.50 79 CYS A C 1
ATOM 582 O O . CYS A 1 79 ? 5.543 7.968 5.688 1.00 97.50 79 CYS A O 1
ATOM 584 N N . PRO A 1 80 ? 4.164 8.912 4.184 1.00 96.56 80 PRO A N 1
ATOM 585 C CA . PRO A 1 80 ? 3.545 9.819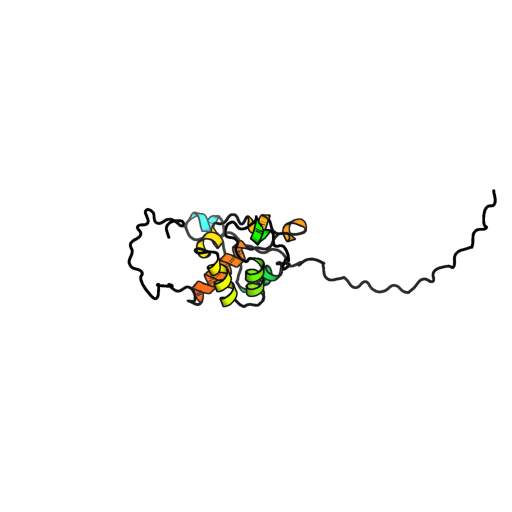 5.156 1.00 96.56 80 PRO A CA 1
ATOM 586 C C . PRO A 1 80 ? 2.808 9.109 6.301 1.00 96.56 80 PRO A C 1
ATOM 588 O O . PRO A 1 80 ? 2.628 9.693 7.363 1.00 96.56 80 PRO A O 1
ATOM 591 N N . LEU A 1 81 ? 2.385 7.859 6.087 1.00 96.00 81 LEU A N 1
ATOM 592 C CA . LEU A 1 81 ? 1.711 7.033 7.094 1.00 96.00 81 LEU A CA 1
ATOM 593 C C . LEU A 1 81 ? 2.691 6.293 8.014 1.00 96.00 81 LEU A C 1
ATOM 595 O O . LEU A 1 81 ? 2.273 5.692 8.997 1.00 96.00 81 LEU A O 1
ATOM 599 N N . GLY A 1 82 ? 3.988 6.286 7.687 1.00 95.19 82 GLY A N 1
ATOM 600 C CA . GLY A 1 82 ? 4.960 5.465 8.403 1.00 95.19 82 GLY A CA 1
ATOM 601 C C . GLY A 1 82 ? 4.695 3.963 8.252 1.00 95.19 82 GLY A C 1
ATOM 602 O O . GLY A 1 82 ? 4.933 3.203 9.188 1.00 95.19 82 GLY A O 1
ATOM 603 N N . ASN A 1 83 ? 4.206 3.505 7.090 1.00 96.94 83 ASN A N 1
ATOM 604 C CA . ASN A 1 83 ? 3.962 2.078 6.846 1.00 96.94 83 ASN A CA 1
ATOM 605 C C . ASN A 1 83 ? 5.241 1.261 7.071 1.00 96.94 83 ASN A C 1
ATOM 607 O O . ASN A 1 83 ? 6.313 1.644 6.593 1.00 96.94 83 ASN A O 1
ATOM 611 N N . LEU A 1 84 ? 5.140 0.116 7.751 1.00 96.75 84 LEU A N 1
ATOM 612 C CA . LEU A 1 84 ? 6.255 -0.793 8.074 1.00 96.75 84 LEU A CA 1
ATOM 613 C C . LEU A 1 84 ? 6.737 -1.571 6.832 1.00 96.75 84 LEU A C 1
ATOM 615 O O . LEU A 1 84 ? 6.625 -2.794 6.743 1.00 96.75 84 LEU A O 1
ATOM 619 N N . ILE A 1 85 ? 7.237 -0.846 5.827 1.00 97.69 85 ILE A N 1
ATOM 620 C CA . ILE A 1 85 ? 7.498 -1.351 4.472 1.00 97.69 85 ILE A CA 1
ATOM 621 C C . ILE A 1 85 ? 8.496 -2.521 4.446 1.00 97.69 85 ILE A C 1
ATOM 623 O O . ILE A 1 85 ? 8.185 -3.520 3.795 1.00 97.69 85 ILE A O 1
ATOM 627 N N . PRO A 1 86 ? 9.673 -2.470 5.108 1.00 97.19 86 PRO A N 1
ATOM 628 C CA . PRO A 1 86 ? 10.608 -3.597 5.074 1.00 97.19 86 PRO A CA 1
ATOM 629 C C . PRO A 1 86 ? 10.018 -4.878 5.672 1.00 97.19 86 PRO A C 1
ATOM 631 O O . PRO A 1 86 ? 10.180 -5.952 5.094 1.00 97.19 86 PRO A O 1
ATOM 634 N N . ASP A 1 87 ? 9.288 -4.768 6.784 1.00 97.38 87 ASP A N 1
ATOM 635 C CA . ASP A 1 87 ? 8.651 -5.908 7.449 1.00 97.38 87 ASP A CA 1
ATOM 636 C C . ASP A 1 87 ? 7.503 -6.488 6.628 1.00 97.38 87 ASP A C 1
ATOM 638 O O . ASP A 1 87 ? 7.407 -7.706 6.461 1.00 97.38 87 ASP A O 1
ATOM 642 N N . THR A 1 88 ? 6.688 -5.612 6.046 1.00 97.62 88 THR A N 1
ATOM 643 C CA . THR A 1 88 ? 5.592 -5.990 5.148 1.00 97.62 88 THR A CA 1
ATOM 644 C C . THR A 1 88 ? 6.135 -6.716 3.913 1.00 97.62 88 THR A C 1
ATOM 646 O O . THR A 1 88 ? 5.663 -7.800 3.568 1.00 97.62 88 THR A O 1
ATOM 649 N N . ASN A 1 89 ? 7.196 -6.187 3.290 1.00 97.12 89 ASN A N 1
ATOM 650 C CA . ASN A 1 89 ? 7.857 -6.815 2.142 1.00 97.12 89 ASN A CA 1
ATOM 651 C C . ASN A 1 89 ? 8.498 -8.161 2.502 1.00 97.12 89 ASN A C 1
ATOM 653 O O . ASN A 1 89 ? 8.438 -9.103 1.712 1.00 97.12 89 ASN A O 1
ATOM 657 N N . ARG A 1 90 ? 9.096 -8.276 3.693 1.00 97.25 90 ARG A N 1
ATOM 658 C CA . ARG A 1 90 ? 9.645 -9.542 4.189 1.00 97.25 90 ARG A CA 1
ATOM 659 C C . ARG A 1 90 ? 8.552 -10.604 4.311 1.00 97.25 90 ARG A C 1
ATOM 661 O O . ARG A 1 90 ? 8.734 -11.704 3.791 1.00 97.25 90 ARG A O 1
ATOM 668 N N . CYS A 1 91 ? 7.423 -10.262 4.933 1.00 97.88 91 CYS A N 1
ATOM 669 C CA . CYS A 1 91 ? 6.281 -11.168 5.063 1.00 97.88 91 CYS A CA 1
ATOM 670 C C . CYS A 1 91 ? 5.744 -11.589 3.689 1.00 97.88 91 CYS A C 1
ATOM 672 O O . CYS A 1 91 ? 5.530 -12.777 3.453 1.00 97.88 91 CYS A O 1
ATOM 674 N N . LEU A 1 92 ? 5.607 -10.641 2.756 1.00 96.50 92 LEU A N 1
ATOM 675 C CA . LEU A 1 92 ? 5.166 -10.908 1.385 1.00 96.50 92 LEU A CA 1
ATOM 676 C C . LEU A 1 92 ? 6.099 -11.886 0.651 1.00 96.50 92 LEU A C 1
ATOM 678 O O . LEU A 1 92 ? 5.643 -12.889 0.098 1.00 96.50 92 LEU A O 1
ATOM 682 N N . ARG A 1 93 ? 7.414 -11.646 0.695 1.00 94.75 93 ARG A N 1
ATOM 683 C CA . ARG A 1 93 ? 8.429 -12.537 0.108 1.00 94.75 93 ARG A CA 1
ATOM 684 C C . ARG A 1 93 ? 8.307 -13.964 0.652 1.00 94.75 93 ARG A C 1
ATOM 686 O O . ARG A 1 93 ? 8.266 -14.936 -0.104 1.00 94.75 93 ARG A O 1
ATOM 693 N N . GLU A 1 94 ? 8.176 -14.089 1.968 1.00 95.75 94 GLU A N 1
ATOM 694 C CA . GLU A 1 94 ? 8.054 -15.372 2.671 1.00 95.75 94 GLU A CA 1
ATOM 695 C C . GLU A 1 94 ? 6.679 -16.039 2.485 1.00 95.75 94 GLU A C 1
ATOM 697 O O . GLU A 1 94 ? 6.476 -17.160 2.939 1.00 95.75 94 GLU A O 1
ATOM 702 N N . GLY A 1 95 ? 5.736 -15.384 1.797 1.00 95.19 95 GLY A N 1
ATOM 703 C CA . GLY A 1 95 ? 4.382 -15.900 1.587 1.00 95.19 95 GLY A CA 1
ATOM 704 C C . GLY A 1 95 ? 3.495 -15.820 2.833 1.00 95.19 95 GLY A C 1
ATOM 705 O O . GLY A 1 95 ? 2.424 -16.422 2.865 1.00 95.19 95 GLY A O 1
ATOM 706 N N . ARG A 1 96 ? 3.904 -15.061 3.856 1.00 97.62 96 ARG A N 1
ATOM 707 C CA . ARG A 1 96 ? 3.136 -14.800 5.082 1.00 97.62 96 ARG A CA 1
ATOM 708 C C . ARG A 1 96 ? 2.099 -13.699 4.840 1.00 97.62 96 ARG A C 1
ATOM 710 O O . ARG A 1 96 ? 2.132 -12.643 5.465 1.00 97.62 96 ARG A O 1
ATOM 717 N N . TRP A 1 97 ? 1.179 -13.941 3.906 1.00 97.25 97 TRP A N 1
ATOM 718 C CA . TRP A 1 97 ? 0.197 -12.958 3.430 1.00 97.25 97 TRP A CA 1
ATOM 719 C C . TRP A 1 97 ? -0.669 -12.365 4.538 1.00 97.25 97 TRP A C 1
ATOM 721 O O . TRP A 1 97 ? -0.891 -11.158 4.564 1.00 97.25 97 TRP A O 1
ATOM 731 N N . ARG A 1 98 ? -1.137 -13.201 5.472 1.00 98.25 98 ARG A N 1
ATOM 732 C CA . ARG A 1 98 ? -1.981 -12.729 6.571 1.00 98.25 98 ARG A CA 1
ATOM 733 C C . ARG A 1 98 ? -1.238 -11.759 7.487 1.00 98.25 98 ARG A C 1
ATOM 735 O O . ARG A 1 98 ? -1.767 -10.708 7.817 1.00 98.25 98 ARG A O 1
ATOM 742 N N . GLU A 1 99 ? 0.001 -12.085 7.835 1.00 98.56 99 GLU A N 1
ATOM 743 C CA . GLU A 1 99 ? 0.849 -11.224 8.660 1.00 98.56 99 GLU A CA 1
ATOM 744 C C . GLU A 1 99 ? 1.230 -9.935 7.922 1.00 98.56 99 GLU A C 1
ATOM 746 O O . GLU A 1 99 ? 1.196 -8.859 8.511 1.00 98.56 99 GLU A O 1
ATOM 751 N N . ALA A 1 100 ? 1.508 -10.018 6.615 1.00 98.25 100 ALA A N 1
ATOM 752 C CA . ALA A 1 100 ? 1.735 -8.842 5.777 1.00 98.25 100 ALA A CA 1
ATOM 753 C C . ALA A 1 100 ? 0.517 -7.900 5.778 1.00 98.25 100 ALA A C 1
ATOM 755 O O . ALA A 1 100 ? 0.680 -6.687 5.892 1.00 98.25 100 ALA A O 1
ATOM 756 N N . LEU A 1 101 ? -0.697 -8.456 5.695 1.00 98.50 101 LEU A N 1
ATOM 757 C CA . LEU A 1 101 ? -1.942 -7.694 5.776 1.00 98.50 101 LEU A CA 1
ATOM 758 C C . LEU A 1 101 ? -2.133 -7.058 7.157 1.00 98.50 101 LEU A C 1
ATOM 760 O O . LEU A 1 101 ? -2.463 -5.877 7.237 1.00 98.50 101 LEU A O 1
ATOM 764 N N . ASP A 1 102 ? -1.917 -7.814 8.233 1.00 98.25 102 ASP A N 1
ATOM 765 C CA . ASP A 1 102 ? -2.063 -7.305 9.599 1.00 98.25 102 ASP A CA 1
ATOM 766 C C . ASP A 1 102 ? -1.060 -6.164 9.880 1.00 98.25 102 ASP A C 1
ATOM 768 O O . ASP A 1 102 ? -1.433 -5.153 10.478 1.00 98.25 102 ASP A O 1
ATOM 772 N N . LEU A 1 103 ? 0.181 -6.272 9.383 1.00 98.06 103 LEU A N 1
ATOM 773 C CA . LEU A 1 103 ? 1.178 -5.195 9.429 1.00 98.06 103 LEU A CA 1
ATOM 774 C C . LEU A 1 103 ? 0.743 -3.974 8.614 1.00 98.06 103 LEU A C 1
ATOM 776 O O . LEU A 1 103 ? 0.827 -2.850 9.109 1.00 98.06 103 LEU A O 1
ATOM 780 N N . LEU A 1 104 ? 0.248 -4.170 7.393 1.00 98.12 104 LEU A N 1
ATOM 781 C CA . LEU A 1 104 ? -0.213 -3.075 6.543 1.00 98.12 104 LEU A CA 1
ATOM 782 C C . LEU A 1 104 ? -1.387 -2.309 7.181 1.00 98.12 104 LEU A C 1
ATOM 784 O O . LEU A 1 104 ? -1.335 -1.086 7.313 1.00 98.12 104 LEU A O 1
ATOM 788 N N . LEU A 1 105 ? -2.400 -3.029 7.669 1.00 97.75 105 LEU A N 1
ATOM 789 C CA . LEU A 1 105 ? -3.583 -2.454 8.323 1.00 97.75 105 LEU A CA 1
ATOM 790 C C . LEU A 1 105 ? -3.298 -1.850 9.707 1.00 97.75 105 LEU A C 1
ATOM 792 O O . LEU A 1 105 ? -4.153 -1.165 10.265 1.00 97.75 105 LEU A O 1
ATOM 796 N N . SER A 1 106 ? -2.118 -2.094 10.285 1.00 97.12 106 SER A N 1
ATOM 797 C CA . SER A 1 106 ? -1.718 -1.474 11.556 1.00 97.12 106 SER A CA 1
ATOM 798 C C . SER A 1 106 ? -1.393 0.018 11.425 1.00 97.12 106 SER A C 1
ATOM 800 O O . SER A 1 106 ? -1.433 0.739 12.420 1.00 97.12 106 SER A O 1
ATOM 802 N N . THR A 1 107 ? -1.079 0.475 10.210 1.00 96.69 107 THR A N 1
ATOM 803 C CA . THR A 1 107 ? -0.639 1.853 9.920 1.00 96.69 107 THR A CA 1
ATOM 804 C C . THR A 1 107 ? -1.481 2.532 8.846 1.00 96.69 107 THR A C 1
ATOM 806 O O . THR A 1 107 ? -1.574 3.757 8.830 1.00 96.69 107 THR A O 1
ATOM 809 N N . ASN A 1 108 ? -2.139 1.757 7.981 1.00 97.50 108 ASN A N 1
ATOM 810 C CA . ASN A 1 108 ? -2.938 2.274 6.884 1.00 97.50 108 ASN A CA 1
ATOM 811 C C . ASN A 1 108 ? -4.385 1.776 6.959 1.00 97.50 108 ASN A C 1
ATOM 813 O O . ASN A 1 108 ? -4.644 0.576 6.893 1.00 97.50 108 ASN A O 1
ATOM 817 N N . ASN A 1 109 ? -5.332 2.708 7.049 1.00 96.25 109 ASN A N 1
ATOM 818 C CA . ASN A 1 109 ? -6.763 2.408 7.062 1.00 96.25 109 ASN A CA 1
ATOM 819 C C . ASN A 1 109 ? -7.320 2.023 5.684 1.00 96.25 109 ASN A C 1
ATOM 821 O O . ASN A 1 109 ? -8.339 1.343 5.627 1.00 96.25 109 ASN A O 1
ATOM 825 N N . PHE A 1 110 ? -6.667 2.466 4.604 1.00 97.25 110 PHE A N 1
ATOM 826 C CA . PHE A 1 110 ? -7.196 2.460 3.237 1.00 97.25 110 PHE A CA 1
ATOM 827 C C . PHE A 1 110 ? -6.191 1.936 2.186 1.00 97.25 110 PHE A C 1
ATOM 829 O O . PHE A 1 110 ? -6.027 2.569 1.132 1.00 97.25 110 PHE A O 1
ATOM 836 N N . PRO A 1 111 ? -5.497 0.802 2.424 1.00 97.31 111 PRO A N 1
ATOM 837 C CA . PRO A 1 111 ? -4.502 0.263 1.492 1.00 97.31 111 PRO A CA 1
ATOM 838 C C . PRO A 1 111 ? -5.054 -0.061 0.096 1.00 97.31 111 PRO A C 1
ATOM 840 O O . PRO A 1 111 ? -4.321 0.002 -0.889 1.00 97.31 111 PRO A O 1
ATOM 843 N N . GLU A 1 112 ? -6.346 -0.360 -0.029 1.00 95.88 112 GLU A N 1
ATOM 844 C CA . GLU A 1 112 ? -7.030 -0.583 -1.306 1.00 95.88 112 GLU A CA 1
ATOM 845 C C . GLU A 1 112 ? -7.079 0.675 -2.181 1.00 95.88 112 GLU A C 1
ATOM 847 O O . GLU A 1 112 ? -7.086 0.577 -3.412 1.00 95.88 112 GLU A O 1
ATOM 852 N N . PHE A 1 113 ? -7.067 1.853 -1.553 1.00 96.31 113 PHE A N 1
ATOM 853 C CA . PHE A 1 113 ? -7.036 3.138 -2.235 1.00 96.31 113 PHE A CA 1
ATOM 854 C C . PHE A 1 113 ? -5.600 3.591 -2.461 1.00 96.31 113 PHE A C 1
ATOM 856 O O . PHE A 1 113 ? -5.216 3.884 -3.593 1.00 96.31 113 PHE A O 1
ATOM 863 N N . THR A 1 114 ? -4.773 3.622 -1.415 1.00 97.06 114 THR A N 1
ATOM 864 C CA . THR A 1 114 ? -3.381 4.084 -1.520 1.00 97.06 114 THR A CA 1
ATOM 865 C C . THR A 1 114 ? -2.540 3.177 -2.420 1.00 97.06 114 THR A C 1
ATOM 867 O O . THR A 1 114 ? -1.763 3.696 -3.221 1.00 97.06 114 THR A O 1
ATOM 870 N N . GLY A 1 115 ? -2.787 1.865 -2.441 1.00 95.44 115 GLY A N 1
ATOM 871 C CA . GLY A 1 115 ? -2.188 0.932 -3.402 1.00 95.44 115 GLY A CA 1
ATOM 872 C C . GLY A 1 115 ? -2.537 1.220 -4.871 1.00 95.44 115 GLY A C 1
ATOM 873 O O . GLY A 1 115 ? -1.886 0.696 -5.771 1.00 95.44 115 GLY A O 1
ATOM 874 N N . ARG A 1 116 ? -3.530 2.076 -5.142 1.00 94.69 116 ARG A N 1
ATOM 875 C CA . ARG A 1 116 ? -3.935 2.493 -6.495 1.00 94.69 116 ARG A CA 1
ATOM 876 C C . ARG A 1 116 ? -3.540 3.925 -6.818 1.00 94.69 116 ARG A C 1
ATOM 878 O O . ARG A 1 116 ? -2.956 4.164 -7.866 1.00 94.69 116 ARG A O 1
ATOM 885 N N . ILE A 1 117 ? -3.821 4.876 -5.932 1.00 95.69 117 ILE A N 1
ATOM 886 C CA . ILE A 1 117 ? -3.710 6.309 -6.257 1.00 95.69 117 ILE A CA 1
ATOM 887 C C . ILE A 1 117 ? -2.457 6.984 -5.695 1.00 95.69 117 ILE A C 1
ATOM 889 O O . ILE A 1 117 ? -2.160 8.118 -6.067 1.00 95.69 117 ILE A O 1
ATOM 893 N N . CYS A 1 118 ? -1.737 6.338 -4.772 1.00 96.38 118 CYS A N 1
ATOM 894 C CA . CYS A 1 118 ? -0.567 6.950 -4.153 1.00 96.38 118 CYS A CA 1
ATOM 895 C C . CYS A 1 118 ? 0.525 7.202 -5.208 1.00 96.38 118 CYS A C 1
ATOM 897 O O . CYS A 1 118 ? 0.868 6.279 -5.949 1.00 96.38 118 CYS A O 1
ATOM 899 N N . PRO A 1 119 ? 1.161 8.390 -5.234 1.00 95.94 119 PRO A N 1
ATOM 900 C CA . PRO A 1 119 ? 2.293 8.667 -6.123 1.00 95.94 119 PRO A CA 1
ATOM 901 C C . PRO A 1 119 ? 3.591 7.948 -5.701 1.00 95.94 119 PRO A C 1
ATOM 903 O O . PRO A 1 119 ? 4.648 8.202 -6.268 1.00 95.94 119 PRO A O 1
ATOM 906 N N . ALA A 1 120 ? 3.519 7.072 -4.693 1.00 97.12 120 ALA A N 1
ATOM 907 C CA . ALA A 1 120 ? 4.600 6.222 -4.203 1.00 97.12 120 ALA A CA 1
ATOM 908 C C . ALA A 1 120 ? 5.910 6.962 -3.825 1.00 97.12 120 ALA A C 1
ATOM 910 O O . ALA A 1 120 ? 6.995 6.541 -4.232 1.00 97.12 120 ALA A O 1
ATOM 911 N N . PRO A 1 121 ? 5.869 8.014 -2.977 1.00 97.62 121 PRO A N 1
ATOM 912 C CA . PRO A 1 121 ? 7.081 8.698 -2.502 1.00 97.62 121 PRO A CA 1
ATOM 913 C C . PRO A 1 121 ? 8.045 7.761 -1.752 1.00 97.62 121 PRO A C 1
ATOM 915 O O . PRO A 1 121 ? 9.255 7.978 -1.740 1.00 97.62 121 PRO A O 1
ATOM 918 N N . CYS A 1 122 ? 7.535 6.668 -1.180 1.00 97.94 122 CYS A N 1
ATOM 919 C CA . CYS A 1 122 ? 8.338 5.601 -0.590 1.00 97.94 122 CYS A CA 1
ATOM 920 C C . CYS A 1 122 ? 9.249 4.876 -1.595 1.00 97.94 122 CYS A C 1
ATOM 922 O O . CYS A 1 122 ? 10.332 4.435 -1.206 1.00 97.94 122 CYS A O 1
ATOM 924 N N . GLU A 1 123 ? 8.850 4.773 -2.865 1.00 97.75 123 GLU A N 1
ATOM 925 C CA . GLU A 1 123 ? 9.675 4.199 -3.931 1.00 97.75 123 GLU A CA 1
ATOM 926 C C . GLU A 1 123 ? 10.761 5.183 -4.367 1.00 97.75 123 GLU A C 1
ATOM 928 O O . GLU A 1 123 ? 11.912 4.779 -4.528 1.00 97.75 123 GLU A O 1
ATOM 933 N N . SER A 1 124 ? 10.431 6.475 -4.458 1.00 96.69 124 SER A N 1
ATOM 934 C CA . SER A 1 124 ? 11.402 7.547 -4.723 1.00 96.69 124 SER A CA 1
ATOM 935 C C . SER A 1 124 ? 12.477 7.646 -3.635 1.00 96.69 124 SER A C 1
ATOM 937 O O . SER A 1 124 ? 13.638 7.902 -3.936 1.00 96.69 124 SER A O 1
ATOM 939 N N . SER A 1 125 ? 12.114 7.386 -2.376 1.00 97.12 125 SER A N 1
ATOM 940 C CA . SER A 1 125 ? 13.041 7.355 -1.232 1.00 97.12 125 SER A CA 1
ATOM 941 C C . SER A 1 125 ? 13.725 5.996 -1.023 1.00 97.12 125 SER A C 1
ATOM 943 O O . SER A 1 125 ? 14.392 5.782 -0.009 1.00 97.12 125 SER A O 1
ATOM 945 N N . CYS A 1 126 ? 13.538 5.027 -1.921 1.00 97.25 126 CYS A N 1
ATOM 946 C CA . CYS A 1 126 ? 14.109 3.694 -1.764 1.00 97.25 126 CYS A CA 1
ATOM 947 C C . CYS A 1 126 ? 15.629 3.716 -1.984 1.00 97.25 126 CYS A C 1
ATOM 949 O O . CYS A 1 126 ? 16.097 4.115 -3.046 1.00 97.25 126 CYS A O 1
ATOM 951 N N . VAL A 1 127 ? 16.404 3.187 -1.030 1.00 95.31 127 VAL A N 1
ATOM 952 C CA . VAL A 1 127 ? 17.879 3.122 -1.126 1.00 95.31 127 VAL A CA 1
ATOM 953 C C . VAL A 1 127 ? 18.344 2.324 -2.348 1.00 95.31 127 VAL A C 1
ATOM 955 O O . VAL A 1 127 ? 19.347 2.676 -2.962 1.00 95.31 127 VAL A O 1
ATOM 958 N N . LEU A 1 128 ? 17.601 1.283 -2.751 1.00 95.44 128 LEU A N 1
ATOM 959 C CA . LEU A 1 128 ? 17.915 0.529 -3.971 1.00 95.44 128 LEU A CA 1
ATOM 960 C C . LEU A 1 128 ? 17.890 1.436 -5.212 1.00 95.44 128 LEU A C 1
ATOM 962 O O . LEU A 1 128 ? 18.707 1.242 -6.108 1.00 95.44 128 LEU A O 1
ATOM 966 N N . GLY A 1 129 ? 17.021 2.455 -5.199 1.00 94.56 129 GLY A N 1
ATOM 967 C CA . GLY A 1 129 ? 16.875 3.495 -6.218 1.00 94.56 129 GLY A CA 1
ATOM 968 C C . GLY A 1 129 ? 18.167 4.241 -6.566 1.00 94.56 129 GLY A C 1
ATOM 969 O O . GLY A 1 129 ? 18.267 4.809 -7.648 1.00 94.56 129 GLY A O 1
ATOM 970 N N . LEU A 1 130 ? 19.170 4.226 -5.679 1.00 92.25 130 LEU A N 1
ATOM 971 C CA . LEU A 1 130 ? 20.470 4.866 -5.913 1.00 92.25 130 LEU A CA 1
ATOM 972 C C . LEU A 1 130 ? 21.354 4.097 -6.902 1.00 92.25 130 LEU A C 1
ATOM 974 O O . LEU A 1 130 ? 22.247 4.682 -7.508 1.00 92.25 130 LEU A O 1
ATOM 978 N N . VAL A 1 131 ? 21.145 2.785 -7.035 1.00 92.31 131 VAL A N 1
ATOM 979 C CA . VAL A 1 131 ? 22.016 1.895 -7.826 1.00 92.31 131 VAL A CA 1
ATOM 980 C C . VAL A 1 131 ? 21.256 1.084 -8.873 1.00 92.31 131 VAL A C 1
ATOM 982 O O . VAL A 1 131 ? 21.853 0.614 -9.840 1.00 92.31 131 VAL A O 1
ATOM 985 N N . ARG A 1 132 ? 19.948 0.884 -8.685 1.00 93.50 132 ARG A N 1
ATOM 986 C CA . ARG A 1 132 ? 19.038 0.149 -9.574 1.00 93.50 132 ARG A CA 1
ATOM 987 C C . ARG A 1 132 ? 17.644 0.762 -9.475 1.00 93.50 132 ARG A C 1
ATOM 989 O O . ARG A 1 132 ? 17.404 1.649 -8.669 1.00 93.50 132 ARG A O 1
ATOM 996 N N . GLU A 1 133 ? 16.695 0.270 -10.263 1.00 95.62 133 GLU A N 1
ATOM 997 C CA . GLU A 1 133 ? 15.297 0.658 -10.070 1.00 95.62 133 GLU A CA 1
ATOM 998 C C . GLU A 1 133 ? 14.826 0.329 -8.636 1.00 95.62 133 GLU A C 1
ATOM 1000 O O . GLU A 1 133 ? 15.328 -0.632 -8.042 1.00 95.62 133 GLU A O 1
ATOM 1005 N N . PRO A 1 134 ? 13.868 1.074 -8.063 1.00 96.56 134 PRO A N 1
ATOM 1006 C CA . PRO A 1 134 ? 13.409 0.851 -6.696 1.00 96.56 134 PRO A CA 1
ATOM 1007 C C . PRO A 1 134 ? 12.528 -0.403 -6.561 1.00 96.56 134 PRO A C 1
ATOM 1009 O O . PRO A 1 134 ? 12.195 -1.095 -7.531 1.00 96.56 134 PRO A O 1
ATOM 1012 N N . VAL A 1 135 ? 12.165 -0.715 -5.319 1.00 96.94 135 VAL A N 1
ATOM 1013 C CA . VAL A 1 135 ? 11.168 -1.744 -4.987 1.00 96.94 135 VAL A CA 1
ATOM 1014 C C . VAL A 1 135 ? 9.769 -1.231 -5.346 1.00 96.94 135 VAL A C 1
ATOM 1016 O O . VAL A 1 135 ? 9.482 -0.064 -5.113 1.00 96.94 135 VAL A O 1
ATOM 1019 N N . THR A 1 136 ? 8.892 -2.089 -5.866 1.00 96.00 136 THR A N 1
ATOM 1020 C CA . THR A 1 136 ? 7.496 -1.770 -6.236 1.00 96.00 136 THR A CA 1
ATOM 1021 C C . THR A 1 136 ? 6.553 -1.813 -5.033 1.00 96.00 136 THR A C 1
ATOM 1023 O O . THR A 1 136 ? 5.654 -2.648 -4.943 1.00 96.00 136 THR A O 1
ATOM 1026 N N . ILE A 1 137 ? 6.803 -0.934 -4.062 1.00 97.38 137 ILE A N 1
ATOM 1027 C CA . ILE A 1 137 ? 6.108 -0.888 -2.769 1.00 97.38 137 ILE A CA 1
ATOM 1028 C C . ILE A 1 137 ? 4.597 -0.678 -2.946 1.00 97.38 137 ILE A C 1
ATOM 1030 O O . ILE A 1 137 ? 3.822 -1.364 -2.283 1.00 97.38 137 ILE A O 1
ATOM 1034 N N . ARG A 1 138 ? 4.164 0.204 -3.860 1.00 96.44 138 ARG A N 1
ATOM 1035 C CA . ARG A 1 138 ? 2.733 0.441 -4.124 1.00 96.44 138 ARG A CA 1
ATOM 1036 C C . ARG A 1 138 ? 2.050 -0.821 -4.658 1.00 96.44 138 ARG A C 1
ATOM 1038 O O . ARG A 1 138 ? 0.953 -1.164 -4.225 1.00 96.44 138 ARG A O 1
ATOM 1045 N N . ASN A 1 139 ? 2.714 -1.547 -5.558 1.00 95.69 139 ASN A N 1
ATOM 1046 C CA . ASN A 1 139 ? 2.187 -2.799 -6.108 1.00 95.69 139 ASN A CA 1
ATOM 1047 C C . ASN A 1 139 ? 2.098 -3.893 -5.037 1.00 95.69 139 ASN A C 1
ATOM 1049 O O . ASN A 1 139 ? 1.124 -4.640 -5.018 1.00 95.69 139 ASN A O 1
ATOM 1053 N N . HIS A 1 140 ? 3.081 -3.969 -4.132 1.00 97.25 140 HIS A N 1
ATOM 1054 C CA . HIS A 1 140 ? 3.049 -4.900 -3.000 1.00 97.25 140 HIS A CA 1
ATOM 1055 C C . HIS A 1 140 ? 1.872 -4.601 -2.073 1.00 97.25 140 HIS A C 1
ATOM 1057 O O . HIS A 1 140 ? 1.131 -5.511 -1.715 1.00 97.25 140 HIS A O 1
ATOM 1063 N N . GLU A 1 141 ? 1.681 -3.327 -1.728 1.00 97.44 141 GLU A N 1
ATOM 1064 C CA . GLU A 1 141 ? 0.558 -2.861 -0.919 1.00 97.44 141 GLU A CA 1
ATOM 1065 C C . GLU A 1 141 ? -0.780 -3.276 -1.537 1.00 97.44 141 GLU A C 1
ATOM 1067 O O . GLU A 1 141 ? -1.583 -3.924 -0.865 1.00 97.44 141 GLU A O 1
ATOM 1072 N N . ARG A 1 142 ? -0.977 -2.997 -2.835 1.00 96.06 142 ARG A N 1
ATOM 1073 C CA . ARG A 1 142 ? -2.197 -3.396 -3.543 1.00 96.06 142 ARG A CA 1
ATOM 1074 C C . ARG A 1 142 ? -2.372 -4.915 -3.564 1.00 96.06 142 ARG A C 1
ATOM 1076 O O . ARG A 1 142 ? -3.459 -5.404 -3.295 1.00 96.06 142 ARG A O 1
ATOM 1083 N N . ALA A 1 143 ? -1.322 -5.681 -3.849 1.00 96.19 143 ALA A N 1
ATOM 1084 C CA . ALA A 1 143 ? -1.426 -7.139 -3.886 1.00 96.19 143 ALA A CA 1
ATOM 1085 C C . ALA A 1 143 ? -1.817 -7.735 -2.526 1.00 96.19 143 ALA A C 1
ATOM 1087 O O . ALA A 1 143 ? -2.650 -8.634 -2.471 1.00 96.19 143 ALA A O 1
ATOM 1088 N N . ILE A 1 144 ? -1.252 -7.225 -1.427 1.00 97.56 144 ILE A N 1
ATOM 1089 C CA . ILE A 1 144 ? -1.554 -7.707 -0.073 1.00 97.56 144 ILE A CA 1
ATOM 1090 C C . ILE A 1 144 ? -3.021 -7.461 0.285 1.00 97.56 144 ILE A C 1
ATOM 1092 O O . ILE A 1 144 ? -3.682 -8.370 0.790 1.00 97.56 144 ILE A O 1
ATOM 1096 N N . ILE A 1 145 ? -3.541 -6.255 0.031 1.00 97.75 145 ILE A N 1
ATOM 1097 C CA . ILE A 1 145 ? -4.931 -5.934 0.374 1.00 97.75 145 ILE A CA 1
ATOM 1098 C C . ILE A 1 145 ? -5.932 -6.680 -0.515 1.00 97.75 145 ILE A C 1
ATOM 1100 O O . ILE A 1 145 ? -6.903 -7.224 0.007 1.00 97.75 145 ILE A O 1
ATOM 1104 N N . GLU A 1 146 ? -5.673 -6.796 -1.822 1.00 96.00 146 GLU A N 1
ATOM 1105 C CA . GLU A 1 146 ? -6.520 -7.573 -2.739 1.00 96.00 146 GLU A CA 1
ATOM 1106 C C . GLU A 1 146 ? -6.555 -9.054 -2.349 1.00 96.00 146 GLU A C 1
ATOM 1108 O O . GLU A 1 146 ? -7.631 -9.650 -2.273 1.00 96.00 146 GLU A O 1
ATOM 1113 N N . HIS A 1 147 ? -5.401 -9.633 -2.002 1.00 96.31 147 HIS A N 1
ATOM 1114 C CA . HIS A 1 147 ? -5.337 -10.991 -1.469 1.00 96.31 147 HIS A CA 1
ATOM 1115 C C . HIS A 1 147 ? -6.144 -11.111 -0.167 1.00 96.31 147 HIS A C 1
ATOM 1117 O O . HIS A 1 147 ? -6.915 -12.052 0.013 1.00 96.31 147 HIS A O 1
ATOM 1123 N N . GLY A 1 148 ? -6.030 -10.128 0.730 1.00 97.62 148 GLY A N 1
ATOM 1124 C CA . GLY A 1 148 ? -6.806 -10.060 1.967 1.00 97.62 148 GLY A CA 1
ATOM 1125 C C . GLY A 1 148 ? -8.320 -10.063 1.744 1.00 97.62 148 GLY A C 1
ATOM 1126 O O . GLY A 1 148 ? -9.039 -10.780 2.447 1.00 97.62 148 GLY A O 1
ATOM 1127 N N . PHE A 1 149 ? -8.808 -9.301 0.764 1.00 97.44 149 PHE A N 1
ATOM 1128 C CA . PHE A 1 149 ? -10.218 -9.312 0.371 1.00 97.44 149 PHE A CA 1
ATOM 1129 C C . PHE A 1 149 ? -10.628 -10.649 -0.250 1.00 97.44 149 PHE A C 1
ATOM 1131 O O . PHE A 1 149 ? -11.642 -11.213 0.159 1.00 97.44 149 PHE A O 1
ATOM 1138 N N . ALA A 1 150 ? -9.830 -11.196 -1.173 1.00 96.88 150 ALA A N 1
ATOM 1139 C CA . ALA A 1 150 ? -10.107 -12.476 -1.828 1.00 96.88 150 ALA A CA 1
ATOM 1140 C C . ALA A 1 150 ? -10.204 -13.647 -0.833 1.00 96.88 150 ALA A C 1
ATOM 1142 O O . ALA A 1 150 ? -11.027 -14.544 -1.005 1.00 96.88 150 ALA A O 1
ATOM 1143 N N . GLN A 1 151 ? -9.405 -13.618 0.237 1.00 97.75 151 GLN A N 1
ATOM 1144 C CA . GLN A 1 151 ? -9.439 -14.610 1.316 1.00 97.75 151 GLN A CA 1
ATOM 1145 C C . GLN A 1 151 ? -10.499 -14.318 2.397 1.00 97.75 151 GLN A C 1
ATOM 1147 O O . GLN A 1 151 ? -10.630 -15.078 3.359 1.00 97.75 151 GLN A O 1
ATOM 1152 N N . GLY A 1 152 ? -11.237 -13.208 2.292 1.00 97.81 152 GLY A N 1
ATOM 1153 C CA . GLY A 1 152 ? -12.233 -12.798 3.285 1.00 97.81 152 GLY A CA 1
ATOM 1154 C C . GLY A 1 152 ? -11.638 -12.383 4.636 1.00 97.81 152 GLY A C 1
ATOM 1155 O O . GLY A 1 152 ? -12.327 -12.433 5.655 1.00 97.81 152 GLY A O 1
ATOM 1156 N N . TRP A 1 153 ? -10.363 -11.992 4.684 1.00 98.00 153 TRP A N 1
ATOM 1157 C CA . TRP A 1 153 ? -9.675 -11.597 5.920 1.00 98.00 153 TRP A CA 1
ATOM 1158 C C . TRP A 1 153 ? -9.992 -10.171 6.364 1.00 98.00 153 TRP A C 1
ATOM 1160 O O . TRP A 1 153 ? -9.904 -9.873 7.557 1.00 98.00 153 TRP A O 1
ATOM 1170 N N . VAL A 1 154 ? -10.372 -9.305 5.425 1.00 97.50 154 VAL A N 1
ATOM 1171 C CA . VAL A 1 154 ? -10.795 -7.932 5.710 1.00 97.50 154 VAL A CA 1
ATOM 1172 C C . VAL A 1 154 ? -12.227 -7.966 6.232 1.00 97.50 154 VAL A C 1
ATOM 1174 O O . VAL A 1 154 ? -13.178 -8.160 5.479 1.00 97.50 154 VAL A O 1
ATOM 1177 N N . GLN A 1 155 ? -12.371 -7.820 7.547 1.00 96.00 155 GLN A N 1
ATOM 1178 C CA . GLN A 1 155 ? -13.653 -7.892 8.242 1.00 96.00 155 GLN A CA 1
ATOM 1179 C C . GLN A 1 155 ? -13.867 -6.646 9.108 1.00 96.00 155 GLN A C 1
ATOM 1181 O O . GLN A 1 155 ? -12.896 -6.108 9.654 1.00 96.00 155 GLN A O 1
ATOM 1186 N N . PRO A 1 156 ? -15.123 -6.198 9.294 1.00 94.75 156 PRO A N 1
ATOM 1187 C CA . PRO A 1 156 ? -15.432 -5.112 10.214 1.00 94.75 156 PRO A CA 1
ATOM 1188 C C . PRO A 1 156 ? -14.918 -5.403 11.629 1.00 94.75 156 PRO A C 1
ATOM 1190 O O . PRO A 1 156 ? -15.056 -6.515 12.139 1.00 94.75 156 PRO A O 1
ATOM 1193 N N . ARG A 1 157 ? -14.381 -4.376 12.295 1.00 93.00 157 ARG A N 1
ATOM 1194 C CA . ARG A 1 157 ? -13.929 -4.429 13.696 1.00 93.00 157 ARG A CA 1
ATOM 1195 C C . ARG A 1 157 ? -14.841 -3.576 14.589 1.00 93.00 157 ARG A C 1
ATOM 1197 O O . ARG A 1 157 ? -14.421 -2.512 15.044 1.00 93.00 157 ARG A O 1
ATOM 1204 N N . PRO A 1 158 ? -16.109 -3.977 14.816 1.00 95.00 158 PRO A N 1
ATOM 1205 C CA . PRO A 1 158 ? -16.991 -3.229 15.700 1.00 95.00 158 PRO A CA 1
ATOM 1206 C C . PRO A 1 158 ? -16.440 -3.241 17.137 1.00 95.00 158 PRO A C 1
ATOM 1208 O O . PRO A 1 158 ? -15.862 -4.239 17.573 1.00 95.00 158 PRO A O 1
ATOM 1211 N N . PRO A 1 159 ? -16.622 -2.155 17.905 1.00 94.81 159 PRO A N 1
ATOM 1212 C CA . PRO A 1 159 ? -16.119 -2.088 19.270 1.00 94.81 159 PRO A CA 1
ATOM 1213 C C . PRO A 1 159 ? -16.860 -3.077 20.181 1.00 94.81 159 PRO A C 1
ATOM 1215 O O . PRO A 1 159 ? -18.089 -3.141 20.162 1.00 94.81 159 PRO A O 1
ATOM 1218 N N . ALA A 1 160 ? -16.124 -3.786 21.044 1.00 95.94 160 ALA A N 1
ATOM 1219 C CA . ALA A 1 160 ? -16.704 -4.724 22.016 1.00 95.94 160 ALA A CA 1
ATOM 1220 C C . ALA A 1 160 ? -17.570 -4.030 23.086 1.00 95.94 160 ALA A C 1
ATOM 1222 O O . ALA A 1 160 ? -18.480 -4.630 23.654 1.00 95.94 160 ALA A O 1
ATOM 1223 N N . ARG A 1 161 ? -17.301 -2.748 23.364 1.00 96.00 161 ARG A N 1
ATOM 1224 C CA . ARG A 1 161 ? -18.055 -1.920 24.308 1.00 96.00 161 ARG A CA 1
ATOM 1225 C C . ARG A 1 161 ? -18.206 -0.508 23.755 1.00 96.00 161 ARG A C 1
ATOM 1227 O O . ARG A 1 161 ? -17.240 0.076 23.273 1.00 96.00 161 ARG A O 1
ATOM 1234 N N . ARG A 1 162 ? -19.404 0.066 23.877 1.00 95.25 162 ARG A N 1
ATOM 1235 C CA . ARG A 1 162 ? -19.663 1.479 23.565 1.00 95.25 162 ARG A CA 1
ATOM 1236 C C . ARG A 1 162 ? -19.462 2.331 24.817 1.00 95.25 162 ARG A C 1
ATOM 1238 O O . ARG A 1 162 ? -19.938 1.969 25.893 1.00 95.25 162 ARG A O 1
ATOM 1245 N N . LEU A 1 163 ? -18.745 3.441 24.677 1.00 95.12 163 LEU A N 1
ATOM 1246 C CA . LEU A 1 163 ? -18.556 4.418 25.749 1.00 95.12 163 LEU A CA 1
ATOM 1247 C C . LEU A 1 163 ? -19.741 5.398 25.798 1.00 95.12 163 LEU A C 1
ATOM 1249 O O . LEU A 1 163 ? -20.356 5.654 24.759 1.00 95.12 163 LEU A O 1
ATOM 1253 N N . PRO A 1 164 ? -20.074 5.959 26.975 1.00 94.31 164 PRO A N 1
ATOM 1254 C CA . PRO A 1 164 ? -21.041 7.046 27.062 1.00 94.31 164 PRO A CA 1
ATOM 1255 C C . PRO A 1 164 ? -20.440 8.305 26.419 1.00 94.31 164 PRO A C 1
ATOM 1257 O O . PRO A 1 164 ? -19.470 8.866 26.915 1.00 94.31 164 PRO A O 1
ATOM 1260 N N . GLY A 1 165 ? -20.988 8.724 25.282 1.00 95.12 165 GLY A N 1
ATOM 1261 C CA . GLY A 1 165 ? -20.512 9.880 24.523 1.00 95.12 165 GLY A CA 1
ATOM 1262 C C . GLY A 1 165 ? -21.053 9.862 23.096 1.00 95.12 165 GLY A C 1
ATOM 1263 O O . GLY A 1 165 ? -21.502 8.824 22.607 1.00 95.12 165 GLY A O 1
ATOM 1264 N N . ARG A 1 166 ? -21.051 11.018 22.428 1.00 96.81 166 ARG A N 1
ATOM 1265 C CA . ARG A 1 166 ? -21.437 11.142 21.017 1.00 96.81 166 ARG A CA 1
ATOM 1266 C C . ARG A 1 166 ? -20.424 12.022 20.299 1.00 96.81 166 ARG A C 1
ATOM 1268 O O . ARG A 1 166 ? -20.046 13.065 20.818 1.00 96.81 166 ARG A O 1
ATOM 1275 N N . VAL A 1 167 ? -20.021 11.590 19.112 1.00 96.38 167 VAL A N 1
ATOM 1276 C CA . VAL A 1 167 ? -19.158 12.336 18.194 1.00 96.38 167 VAL A CA 1
ATOM 1277 C C . VAL A 1 167 ? -19.911 12.452 16.876 1.00 96.38 167 VAL A C 1
ATOM 1279 O O . VAL A 1 167 ? -20.538 11.485 16.443 1.00 96.38 167 VAL A O 1
ATOM 1282 N N . ALA A 1 168 ? -19.877 13.632 16.266 1.00 97.69 168 ALA A N 1
ATOM 1283 C CA . ALA A 1 168 ? -20.390 13.858 14.923 1.00 97.69 168 ALA A CA 1
ATOM 1284 C C . ALA A 1 168 ? -19.210 14.130 13.988 1.00 97.69 168 ALA A C 1
ATOM 1286 O O . ALA A 1 168 ? -18.335 14.929 14.316 1.00 97.69 168 ALA A O 1
ATOM 1287 N N . VAL A 1 169 ? -19.205 13.471 12.833 1.00 97.94 169 VAL A N 1
ATOM 1288 C CA . VAL A 1 169 ? -18.230 13.689 11.762 1.00 97.94 169 VAL A CA 1
ATOM 1289 C C . VAL A 1 169 ? -18.962 14.372 10.612 1.00 97.94 169 VAL A C 1
ATOM 1291 O O . VAL A 1 169 ? -19.997 13.881 10.162 1.00 97.94 169 VAL A O 1
ATOM 1294 N N . ILE A 1 170 ? -18.457 15.522 10.161 1.00 98.19 170 ILE A N 1
ATOM 1295 C CA . ILE A 1 170 ? -19.016 16.261 9.024 1.00 98.19 170 ILE A CA 1
ATOM 1296 C C . ILE A 1 170 ? -18.108 16.019 7.817 1.00 98.19 170 ILE A C 1
ATOM 1298 O O . ILE A 1 170 ? -17.019 16.580 7.734 1.00 98.19 170 ILE A O 1
ATOM 1302 N N . GLY A 1 171 ? -18.577 15.189 6.884 1.00 98.06 171 GLY A N 1
ATOM 1303 C CA . GLY A 1 171 ? -17.848 14.792 5.677 1.00 98.06 171 GLY A CA 1
ATOM 1304 C C . GLY A 1 171 ? -17.451 13.314 5.688 1.00 98.06 171 GLY A C 1
ATOM 1305 O O . GLY A 1 171 ? -17.000 12.790 6.699 1.00 98.06 171 GLY A O 1
ATOM 1306 N N . SER A 1 172 ? -17.625 12.644 4.548 1.00 97.19 172 SER A N 1
ATOM 1307 C CA . SER A 1 172 ? -17.412 11.196 4.374 1.00 97.19 172 SER A CA 1
ATOM 1308 C C . SER A 1 172 ? -16.254 10.873 3.422 1.00 97.19 172 SER A C 1
ATOM 1310 O O . SER A 1 172 ? -16.300 9.884 2.694 1.00 97.19 172 SER A O 1
ATOM 1312 N N . GLY A 1 173 ? -15.256 11.757 3.351 1.00 97.19 173 GLY A N 1
ATOM 1313 C CA . GLY A 1 173 ? -14.001 11.486 2.646 1.00 97.19 173 GLY A CA 1
ATOM 1314 C C . GLY A 1 173 ? -13.023 10.674 3.509 1.00 97.19 173 GLY A C 1
ATOM 1315 O O . GLY A 1 173 ? -13.338 10.393 4.664 1.00 97.19 173 GLY A O 1
ATOM 1316 N N . PRO A 1 174 ? -11.808 10.373 3.009 1.00 95.69 174 PRO A N 1
ATOM 1317 C CA . PRO A 1 174 ? -10.823 9.548 3.723 1.00 95.69 174 PRO A CA 1
ATOM 1318 C C . PRO A 1 174 ? -10.410 10.062 5.108 1.00 95.69 174 PRO A C 1
ATOM 1320 O O . PRO A 1 174 ? -9.928 9.292 5.919 1.00 95.69 174 PRO A O 1
ATOM 1323 N N . ALA A 1 175 ? -10.556 11.363 5.374 1.00 96.06 175 ALA A N 1
ATOM 1324 C CA . ALA A 1 175 ? -10.265 11.938 6.687 1.00 96.06 175 ALA A CA 1
ATOM 1325 C C . ALA A 1 175 ? -11.406 11.749 7.706 1.00 96.06 175 ALA A C 1
ATOM 1327 O O . ALA A 1 175 ? -11.173 11.865 8.905 1.00 96.06 175 ALA A O 1
ATOM 1328 N N . GLY A 1 176 ? -12.642 11.559 7.231 1.00 96.56 176 GLY A N 1
ATOM 1329 C CA . GLY A 1 176 ? -13.821 11.384 8.082 1.00 96.56 176 GLY A CA 1
ATOM 1330 C C . GLY A 1 176 ? -14.207 9.921 8.295 1.00 96.56 176 GLY A C 1
ATOM 1331 O O . GLY A 1 176 ? -14.753 9.594 9.349 1.00 96.56 176 GLY A O 1
ATOM 1332 N N . LEU A 1 177 ? -13.951 9.073 7.294 1.00 95.06 177 LEU A N 1
ATOM 1333 C CA . LEU A 1 177 ? -14.040 7.614 7.403 1.00 95.06 177 LEU A CA 1
ATOM 1334 C C . LEU A 1 177 ? -12.906 7.073 8.282 1.00 95.06 177 LEU A C 1
ATOM 1336 O O . LEU A 1 177 ? -13.202 6.171 9.096 1.00 95.06 177 LEU A O 1
#

Radius of gyration: 25.7 Å; chains: 1; bounding box: 97×37×55 Å

pLDDT: mean 87.54, std 18.22, range [34.94, 98.56]